Protein AF-A0A6B3MUG1-F1 (afdb_monomer_lite)

Sequence (85 aa):
MNKSKTRGFAPQSEWKKVNWRKLEMTVFKLQKRIYRASQRGNVRVVRKLQKTLMKSWSAKMIAVRRVTQENKGKKTAGIDGQKAL

pLDDT: mean 82.53, std 19.05, range [36.66, 98.69]

Secondary structure (DSSP, 8-state):
----------HHHHHTTS-HHHHHHHHHHHHHHHHHHHHTT-HHHHHHHHHHHHH-HHHHHHHHHIIIII-GGGGS--TT-----

Radius of gyration: 18.34 Å; chains: 1; bounding box: 39×37×50 Å

Foldseek 3Di:
DDDPPPPPPPPVPVLVVDPLVVLVVVLVVLVVQLVVCVVVVNVVVNVVSVVVLVPDPSNVSVVCCCQCPPDPCNQPDDVVRHGDD

Structure (mmCIF, N/CA/C/O backbone):
data_AF-A0A6B3MUG1-F1
#
_entry.id   AF-A0A6B3MUG1-F1
#
loop_
_atom_site.group_PDB
_atom_site.id
_atom_site.type_symbol
_atom_site.label_atom_id
_atom_site.label_alt_id
_atom_site.label_comp_id
_atom_site.label_asym_id
_atom_site.label_entity_id
_atom_site.label_seq_id
_atom_site.pdbx_PDB_ins_code
_atom_site.Cartn_x
_atom_site.Cartn_y
_atom_site.Cartn_z
_atom_site.occupancy
_atom_site.B_iso_or_equiv
_atom_site.auth_seq_id
_atom_site.auth_comp_id
_atom_site.auth_asym_id
_atom_site.auth_atom_id
_atom_site.pdbx_PDB_model_num
ATOM 1 N N . MET A 1 1 ? 18.685 -29.594 -32.720 1.00 36.66 1 MET A N 1
ATOM 2 C CA . MET A 1 1 ? 18.757 -28.756 -31.498 1.00 36.66 1 MET A CA 1
ATOM 3 C C . MET A 1 1 ? 17.715 -27.652 -31.596 1.00 36.66 1 MET A C 1
ATOM 5 O O . MET A 1 1 ? 17.932 -26.660 -32.281 1.00 36.66 1 MET A O 1
ATOM 9 N N . ASN A 1 2 ? 16.557 -27.849 -30.966 1.00 38.06 2 ASN A N 1
ATOM 10 C CA . ASN A 1 2 ? 15.458 -26.887 -31.009 1.00 38.06 2 ASN A CA 1
ATOM 11 C C . ASN A 1 2 ? 15.720 -25.784 -29.981 1.00 38.06 2 ASN A C 1
ATOM 13 O O . ASN A 1 2 ? 15.548 -25.995 -28.783 1.00 38.06 2 ASN A O 1
ATOM 17 N N . LYS A 1 3 ? 16.169 -24.612 -30.444 1.00 40.50 3 LYS A N 1
ATOM 18 C CA . LYS A 1 3 ? 16.276 -23.412 -29.607 1.00 40.50 3 LYS A CA 1
ATOM 19 C C . LYS A 1 3 ? 14.863 -23.009 -29.181 1.00 40.50 3 LYS A C 1
ATOM 21 O O . LYS A 1 3 ? 14.067 -22.543 -29.994 1.00 40.50 3 LYS A O 1
ATOM 26 N N . SER A 1 4 ? 14.539 -23.223 -27.911 1.00 47.53 4 SER A N 1
ATOM 27 C CA . SER A 1 4 ? 13.324 -22.719 -27.277 1.00 47.53 4 SER A CA 1
ATOM 28 C C . SER A 1 4 ? 13.220 -21.209 -27.501 1.00 47.53 4 SER A C 1
ATOM 30 O O . SER A 1 4 ? 14.112 -20.461 -27.104 1.00 47.53 4 SER A O 1
ATOM 32 N N . LYS A 1 5 ? 12.131 -20.757 -28.135 1.00 53.25 5 LYS A N 1
ATOM 33 C CA . LYS A 1 5 ? 11.764 -19.338 -28.223 1.00 53.25 5 LYS A CA 1
ATOM 34 C C . LYS A 1 5 ? 11.396 -18.854 -26.819 1.00 53.25 5 LYS A C 1
ATOM 36 O O . LYS A 1 5 ? 10.219 -18.821 -26.463 1.00 53.25 5 LYS A O 1
ATOM 41 N N . THR A 1 6 ? 12.378 -18.490 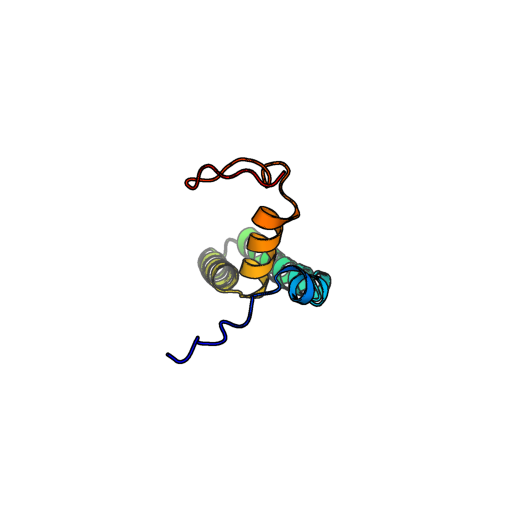-26.000 1.00 54.25 6 THR A N 1
ATOM 42 C CA . THR A 1 6 ? 12.113 -17.631 -24.848 1.00 54.25 6 THR A CA 1
ATOM 43 C C . THR A 1 6 ? 11.550 -16.331 -25.409 1.00 54.25 6 THR A C 1
ATOM 45 O O . THR A 1 6 ? 12.245 -15.570 -26.079 1.00 54.25 6 THR A O 1
ATOM 48 N N . ARG A 1 7 ? 10.241 -16.108 -25.222 1.00 52.84 7 ARG A N 1
ATOM 49 C CA . ARG A 1 7 ? 9.616 -14.813 -25.504 1.00 52.84 7 ARG A CA 1
ATOM 50 C C . ARG A 1 7 ? 10.386 -13.795 -24.677 1.00 52.84 7 ARG A C 1
ATOM 52 O O . ARG A 1 7 ? 10.268 -13.805 -23.454 1.00 52.84 7 ARG A O 1
ATOM 59 N N . GLY A 1 8 ? 11.208 -12.977 -25.331 1.00 44.78 8 GLY A N 1
ATOM 60 C CA . GLY A 1 8 ? 11.878 -11.867 -24.673 1.00 44.78 8 GLY A CA 1
ATOM 61 C C . GLY A 1 8 ? 10.819 -11.066 -23.929 1.00 44.78 8 GLY A C 1
ATOM 62 O O . GLY A 1 8 ? 9.866 -10.577 -24.537 1.00 44.78 8 GLY A O 1
ATOM 63 N N . PHE A 1 9 ? 10.930 -11.007 -22.604 1.00 52.47 9 PHE A N 1
ATOM 64 C CA . PHE A 1 9 ? 10.100 -10.138 -21.790 1.00 52.47 9 PHE A CA 1
ATOM 65 C C . PHE A 1 9 ? 10.485 -8.717 -22.187 1.00 52.47 9 PHE A C 1
ATOM 67 O O . PHE A 1 9 ? 11.509 -8.225 -21.737 1.00 52.47 9 PHE A O 1
ATOM 74 N N . ALA A 1 10 ? 9.735 -8.101 -23.104 1.00 50.84 10 ALA A N 1
ATOM 75 C CA . ALA A 1 10 ? 9.900 -6.703 -23.472 1.00 50.84 10 ALA A CA 1
ATOM 76 C C . ALA A 1 10 ? 9.260 -5.860 -22.355 1.00 50.84 10 ALA A C 1
ATOM 78 O O . ALA A 1 10 ? 8.066 -5.546 -22.438 1.00 50.84 10 ALA A O 1
ATOM 79 N N . PRO A 1 11 ? 10.005 -5.503 -21.289 1.00 54.09 11 PRO A N 1
ATOM 80 C CA . PRO A 1 11 ? 9.416 -5.029 -20.037 1.00 54.09 11 PRO A CA 1
ATOM 81 C C . PRO A 1 11 ? 8.677 -3.712 -20.279 1.00 54.09 11 PRO A C 1
ATOM 83 O O . PRO A 1 11 ? 7.589 -3.469 -19.767 1.00 54.09 11 PRO A O 1
ATOM 86 N N . GLN A 1 12 ? 9.259 -2.873 -21.133 1.00 54.75 12 GLN A N 1
ATOM 87 C CA . GLN A 1 12 ? 8.869 -1.487 -21.341 1.00 54.75 12 GLN A CA 1
ATOM 88 C C . GLN A 1 12 ? 7.471 -1.311 -21.949 1.00 54.75 12 GLN A C 1
ATOM 90 O O . GLN A 1 12 ? 6.853 -0.265 -21.752 1.00 54.75 12 GLN A O 1
ATOM 95 N N . SER A 1 13 ? 6.979 -2.305 -22.697 1.00 62.47 13 SER A N 1
ATOM 96 C CA . SER A 1 13 ? 5.713 -2.194 -23.434 1.00 62.47 13 SER A CA 1
ATOM 97 C C . SER A 1 13 ? 4.487 -2.427 -22.547 1.00 62.47 13 SER A C 1
ATOM 99 O O . SER A 1 13 ? 3.475 -1.750 -22.713 1.00 62.47 13 SER A O 1
ATOM 101 N N . GLU A 1 14 ? 4.593 -3.316 -21.559 1.00 71.06 14 GLU A N 1
ATOM 102 C CA . GLU A 1 14 ? 3.466 -3.693 -20.703 1.00 71.06 14 GLU A CA 1
ATOM 103 C C . GLU A 1 14 ? 3.276 -2.713 -19.536 1.00 71.06 14 GLU A C 1
ATOM 105 O O . GLU A 1 14 ? 2.146 -2.335 -19.231 1.00 71.06 14 GLU A O 1
ATOM 110 N N . TRP A 1 15 ? 4.357 -2.176 -18.947 1.00 81.75 15 TRP A N 1
ATOM 111 C CA . TRP A 1 15 ? 4.258 -1.175 -17.867 1.00 81.75 15 TRP A CA 1
ATOM 112 C C . TRP A 1 15 ? 3.549 0.118 -18.293 1.00 81.75 15 TRP A C 1
ATOM 114 O O . TRP A 1 15 ? 2.871 0.749 -17.481 1.00 81.75 15 TRP A O 1
ATOM 124 N N . LYS A 1 16 ? 3.687 0.519 -19.564 1.00 82.56 16 LYS A N 1
ATOM 125 C CA . LYS A 1 16 ? 3.029 1.717 -20.112 1.00 82.56 16 LYS A CA 1
ATOM 126 C C . LYS A 1 16 ? 1.520 1.534 -20.305 1.00 82.56 16 LYS A C 1
ATOM 128 O O . LYS A 1 16 ? 0.796 2.523 -20.295 1.00 82.56 16 LYS A O 1
ATOM 133 N N . LYS A 1 17 ? 1.043 0.292 -20.451 1.00 88.25 17 LYS A N 1
ATOM 134 C CA . LYS A 1 17 ? -0.383 -0.035 -20.640 1.00 88.25 17 LYS A CA 1
ATOM 135 C C . LYS A 1 17 ? -1.157 -0.121 -19.322 1.00 88.25 17 LYS A C 1
ATOM 137 O O . LYS A 1 17 ? -2.386 -0.097 -19.322 1.00 88.25 17 LYS A O 1
ATOM 142 N N . VAL A 1 18 ? -0.460 -0.229 -18.190 1.00 89.94 18 VAL A N 1
ATOM 143 C CA . VAL A 1 18 ? -1.095 -0.310 -16.871 1.00 89.94 18 VAL A CA 1
ATOM 144 C C . VAL A 1 18 ? -1.786 1.015 -16.542 1.00 89.94 18 VAL A C 1
ATOM 146 O O . VAL A 1 18 ? -1.165 2.075 -16.522 1.00 89.94 18 VAL A O 1
ATOM 149 N N . ASN A 1 19 ? -3.078 0.960 -16.209 1.00 94.31 19 ASN A N 1
ATOM 150 C CA . ASN A 1 19 ? -3.803 2.123 -15.699 1.00 94.31 19 ASN A CA 1
ATOM 151 C C . ASN A 1 19 ? -3.424 2.389 -14.233 1.00 94.31 19 ASN A C 1
ATOM 153 O O . ASN A 1 19 ? -4.094 1.941 -13.298 1.00 94.31 19 ASN A O 1
ATOM 157 N N . TRP A 1 20 ? -2.334 3.128 -14.042 1.00 94.69 20 TRP A N 1
ATOM 158 C CA . TRP A 1 20 ? -1.764 3.442 -12.733 1.00 94.69 20 TRP A CA 1
ATOM 159 C C . TRP A 1 20 ? -2.730 4.175 -11.806 1.00 94.69 20 TRP A C 1
ATOM 161 O O . TRP A 1 20 ? -2.885 3.779 -10.651 1.00 94.69 20 TRP A O 1
ATOM 171 N N . ARG A 1 21 ? -3.471 5.155 -12.335 1.00 95.88 21 ARG A N 1
ATOM 172 C CA . ARG A 1 21 ? -4.456 5.931 -11.570 1.00 95.88 21 ARG A CA 1
ATOM 173 C C . ARG A 1 21 ? -5.514 5.030 -10.932 1.00 95.88 21 ARG A C 1
ATOM 175 O O . ARG A 1 21 ? -5.877 5.221 -9.773 1.00 95.88 21 ARG A O 1
ATOM 182 N N . LYS A 1 22 ? -5.991 4.008 -11.651 1.00 96.75 22 LYS A N 1
ATOM 183 C CA . LYS A 1 22 ? -6.962 3.040 -11.112 1.00 96.75 22 LYS A CA 1
ATOM 184 C C . LYS A 1 22 ? -6.377 2.222 -9.954 1.00 96.75 22 LYS A C 1
ATOM 186 O O . LYS A 1 22 ? -7.073 1.976 -8.962 1.00 96.75 22 LYS A O 1
ATOM 191 N N . LEU A 1 23 ? -5.114 1.808 -10.059 1.00 96.88 23 LEU A N 1
ATOM 192 C CA . LEU A 1 23 ? -4.429 1.067 -8.994 1.00 96.88 23 LEU A CA 1
ATOM 193 C C . LEU A 1 23 ? -4.220 1.944 -7.757 1.00 96.88 23 LEU A C 1
ATOM 195 O O . LEU A 1 23 ? -4.579 1.531 -6.654 1.00 96.88 23 LEU A O 1
ATOM 199 N N . GLU A 1 24 ? -3.737 3.170 -7.948 1.00 96.62 24 GLU A N 1
ATOM 200 C CA . GLU A 1 24 ? -3.539 4.161 -6.884 1.00 96.62 24 GLU A CA 1
ATOM 201 C C . GLU A 1 24 ? -4.849 4.469 -6.156 1.00 96.62 24 GLU A C 1
ATOM 203 O O . GLU A 1 24 ? -4.903 4.396 -4.930 1.00 96.62 24 GLU A O 1
ATOM 208 N N . MET A 1 25 ? -5.946 4.704 -6.885 1.00 98.19 25 MET A N 1
ATOM 209 C CA . MET A 1 25 ? -7.265 4.931 -6.281 1.00 98.19 25 MET A CA 1
ATOM 210 C C . MET A 1 25 ? -7.736 3.743 -5.433 1.00 98.19 25 MET A C 1
ATOM 212 O O . MET A 1 25 ? -8.350 3.932 -4.380 1.00 98.19 25 MET A O 1
ATOM 216 N N . THR A 1 26 ? -7.462 2.515 -5.878 1.00 97.44 26 THR A N 1
ATOM 217 C CA . THR A 1 26 ? -7.826 1.296 -5.142 1.00 97.44 26 THR A CA 1
ATOM 218 C C . THR A 1 26 ? -7.047 1.201 -3.831 1.00 97.44 26 THR A C 1
ATOM 220 O O . THR A 1 26 ? -7.638 0.976 -2.770 1.00 97.44 26 THR A O 1
ATOM 223 N N . VAL A 1 27 ? -5.733 1.435 -3.887 1.00 98.12 27 VAL A N 1
ATOM 224 C CA . VAL A 1 27 ? -4.847 1.449 -2.715 1.00 98.12 27 VAL A CA 1
ATOM 225 C C . VAL A 1 27 ? -5.248 2.563 -1.746 1.00 98.12 27 VAL A C 1
ATOM 227 O O . VAL A 1 27 ? -5.440 2.299 -0.558 1.00 98.12 27 VAL A O 1
ATOM 230 N N . PHE A 1 28 ? -5.484 3.773 -2.253 1.00 98.19 28 PHE A N 1
ATOM 231 C CA . PHE A 1 28 ? -5.869 4.938 -1.459 1.00 98.19 28 PHE A CA 1
ATOM 232 C C . PHE A 1 28 ? -7.182 4.719 -0.698 1.00 98.19 28 PHE A C 1
ATOM 234 O O . PHE A 1 28 ? -7.274 4.994 0.500 1.00 98.19 28 PHE A O 1
ATOM 241 N N . LYS A 1 29 ? -8.205 4.153 -1.354 1.00 98.44 29 LYS A N 1
ATOM 242 C CA . LYS A 1 29 ? -9.474 3.809 -0.689 1.00 98.44 29 LYS A CA 1
ATOM 243 C C . LYS A 1 29 ? -9.259 2.822 0.459 1.00 98.44 29 LYS A C 1
ATOM 245 O O . LYS A 1 29 ? -9.873 2.974 1.517 1.00 98.44 29 LYS A O 1
ATOM 250 N N . LEU A 1 30 ? -8.393 1.824 0.278 1.00 97.94 30 LEU A N 1
ATOM 251 C CA . LEU A 1 30 ? -8.099 0.839 1.317 1.00 97.94 30 LEU A CA 1
ATOM 252 C C . LEU A 1 30 ? -7.319 1.456 2.488 1.00 97.94 30 LEU A C 1
ATOM 254 O O . LEU A 1 30 ? -7.687 1.232 3.640 1.00 97.94 30 LEU A O 1
ATOM 258 N N . GLN A 1 31 ? -6.326 2.301 2.208 1.00 98.44 31 GLN A N 1
ATOM 259 C CA . GLN A 1 31 ? -5.602 3.073 3.223 1.00 98.44 31 GLN A CA 1
ATOM 260 C C . GLN A 1 31 ? -6.541 3.992 4.017 1.00 98.44 31 GLN A C 1
ATOM 262 O O . GLN A 1 31 ? -6.498 4.004 5.245 1.00 98.44 31 GLN A O 1
ATOM 267 N N . LYS A 1 32 ? -7.480 4.681 3.353 1.00 98.56 32 LYS A N 1
ATOM 268 C CA . LYS A 1 32 ? -8.484 5.524 4.025 1.00 98.56 32 LYS A CA 1
ATOM 269 C C . LYS A 1 32 ? -9.398 4.716 4.950 1.00 98.56 32 LYS A C 1
ATOM 271 O O . LYS A 1 32 ? -9.779 5.196 6.017 1.00 98.56 32 LYS A O 1
ATOM 276 N N . ARG A 1 33 ? -9.745 3.477 4.578 1.00 98.50 33 ARG A N 1
ATOM 277 C CA . ARG A 1 33 ? -10.498 2.558 5.452 1.00 98.50 33 ARG A CA 1
ATOM 278 C C . ARG A 1 33 ? -9.681 2.140 6.674 1.00 98.50 33 ARG A C 1
ATOM 280 O O . ARG A 1 33 ? -10.245 2.106 7.762 1.00 98.50 33 ARG A O 1
ATOM 287 N N . ILE A 1 34 ? -8.385 1.864 6.504 1.00 98.62 34 ILE A N 1
ATOM 288 C CA . ILE A 1 34 ? -7.467 1.577 7.618 1.00 98.62 34 ILE A CA 1
ATOM 289 C C . ILE A 1 34 ? -7.422 2.773 8.572 1.00 98.62 34 ILE A C 1
ATOM 291 O O . ILE A 1 34 ? -7.656 2.598 9.763 1.00 98.62 34 ILE A O 1
ATOM 295 N N . TYR A 1 35 ? -7.216 3.983 8.044 1.00 98.50 35 TYR A N 1
ATOM 296 C CA . TYR A 1 35 ? -7.187 5.211 8.838 1.00 98.50 35 TYR A CA 1
ATOM 297 C C . TYR A 1 35 ? -8.482 5.407 9.638 1.00 98.50 35 TYR A C 1
ATOM 299 O O . TYR A 1 35 ? -8.441 5.550 10.856 1.00 98.50 35 TYR A O 1
ATOM 307 N N . ARG A 1 36 ? -9.650 5.304 8.990 1.00 98.62 36 ARG A N 1
ATOM 308 C CA . ARG A 1 36 ? -10.953 5.416 9.671 1.00 98.62 36 ARG A CA 1
ATOM 309 C C . ARG A 1 36 ? -11.166 4.340 10.739 1.00 98.62 36 ARG A C 1
ATOM 311 O O . ARG A 1 36 ? -11.734 4.636 11.784 1.00 98.62 36 ARG A O 1
ATOM 318 N N . ALA A 1 37 ? -10.738 3.101 10.491 1.00 98.31 37 ALA A N 1
ATOM 319 C CA . ALA A 1 37 ? -10.825 2.028 11.482 1.00 98.31 37 ALA A CA 1
ATOM 320 C C . ALA A 1 37 ? -9.896 2.281 12.680 1.00 98.31 37 ALA A C 1
ATOM 322 O O . ALA A 1 37 ? -10.292 2.027 13.815 1.00 98.31 37 A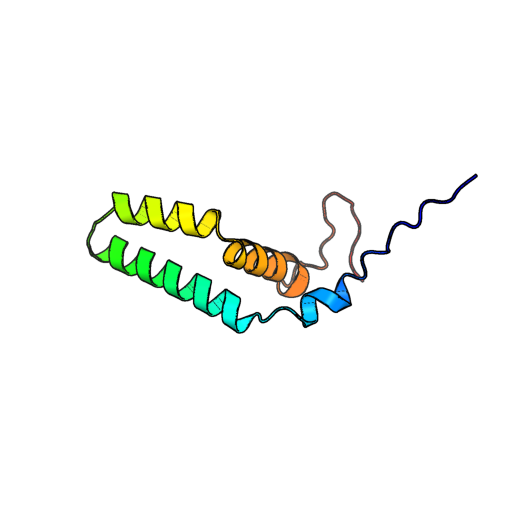LA A O 1
ATOM 323 N N . SER A 1 38 ? -8.703 2.827 12.425 1.00 98.50 38 SER A N 1
ATOM 324 C CA . SER A 1 38 ? -7.737 3.211 13.457 1.00 98.50 38 SER A CA 1
ATOM 325 C C . SER A 1 38 ? -8.274 4.329 14.343 1.00 98.50 38 SER A C 1
ATOM 327 O O . SER A 1 38 ? -8.186 4.224 15.558 1.00 98.50 38 SER A O 1
ATOM 329 N N . GLN A 1 39 ? -8.883 5.361 13.749 1.00 98.44 39 GLN A N 1
ATOM 330 C CA . GLN A 1 39 ? -9.491 6.478 14.486 1.00 98.44 39 GLN A CA 1
ATOM 331 C C . GLN A 1 39 ? -10.617 6.024 15.430 1.00 98.44 39 GLN A C 1
ATOM 333 O O . GLN A 1 39 ? -10.831 6.627 16.470 1.00 98.44 39 GLN A O 1
ATOM 338 N N . ARG A 1 40 ? -11.319 4.933 15.095 1.00 97.94 40 ARG A N 1
ATOM 339 C CA . ARG A 1 40 ? -12.376 4.329 15.928 1.00 97.94 40 ARG A CA 1
ATOM 340 C C . ARG A 1 40 ? -11.852 3.315 16.957 1.00 97.94 40 ARG A C 1
ATOM 342 O O . ARG A 1 40 ? -12.655 2.626 17.573 1.00 97.94 40 ARG A O 1
ATOM 349 N N . GLY A 1 41 ? -10.536 3.118 17.063 1.00 97.69 41 GLY A N 1
ATOM 350 C CA . GLY A 1 41 ? -9.938 2.118 17.957 1.00 97.69 41 GLY A CA 1
ATOM 351 C C . GLY A 1 41 ? -10.186 0.657 17.552 1.00 97.69 41 GLY A C 1
ATOM 352 O O . GLY A 1 41 ? -9.891 -0.259 18.316 1.00 97.69 41 GLY A O 1
ATOM 353 N N . ASN A 1 42 ? -10.703 0.384 16.347 1.00 97.94 42 ASN A N 1
ATOM 354 C CA . ASN A 1 42 ? -11.034 -0.980 15.930 1.00 97.94 42 ASN A CA 1
ATOM 355 C C . ASN A 1 42 ? -9.802 -1.726 15.387 1.00 97.94 42 ASN A C 1
ATOM 357 O O . ASN A 1 42 ? -9.642 -1.939 14.179 1.00 97.94 42 ASN A O 1
ATOM 361 N N . VAL A 1 43 ? -8.930 -2.152 16.303 1.00 98.12 43 VAL A N 1
ATOM 362 C CA . VAL A 1 43 ? -7.648 -2.810 15.995 1.00 98.12 43 VAL A CA 1
ATOM 363 C C . VAL A 1 43 ? -7.834 -4.096 15.181 1.00 98.12 43 VAL A C 1
ATOM 365 O O . VAL A 1 43 ? -7.055 -4.375 14.265 1.00 98.12 43 VAL A O 1
ATOM 368 N N . ARG A 1 44 ? -8.894 -4.875 15.447 1.00 98.38 44 ARG A N 1
ATOM 369 C CA . ARG A 1 44 ? -9.188 -6.110 14.696 1.00 98.38 44 ARG A CA 1
ATOM 370 C C . ARG A 1 44 ? -9.448 -5.808 13.217 1.00 98.38 44 ARG A C 1
ATOM 372 O O . ARG A 1 44 ? -8.904 -6.488 12.343 1.00 98.38 44 ARG A O 1
ATOM 379 N N . VAL A 1 45 ? -10.240 -4.775 12.925 1.00 98.19 45 VAL A N 1
ATOM 380 C CA . VAL A 1 45 ? -10.524 -4.348 11.546 1.00 98.19 45 VAL A CA 1
ATOM 381 C C . VAL A 1 45 ? -9.281 -3.764 10.881 1.00 98.19 45 VAL A C 1
ATOM 383 O O . VAL A 1 45 ? -9.019 -4.094 9.724 1.00 98.19 45 VAL A O 1
ATOM 386 N N . VAL A 1 46 ? -8.477 -2.974 11.601 1.00 98.69 46 VAL A N 1
ATOM 387 C CA . VAL A 1 46 ? -7.192 -2.458 11.094 1.00 98.69 46 VAL A CA 1
ATOM 388 C C . VAL A 1 46 ? -6.303 -3.603 10.608 1.00 98.69 46 VAL A C 1
ATOM 390 O O . VAL A 1 46 ? -5.913 -3.608 9.440 1.00 98.69 46 VAL A O 1
ATOM 393 N N . ARG A 1 47 ? -6.066 -4.626 11.442 1.00 98.56 47 ARG A N 1
ATOM 394 C CA . ARG A 1 47 ? -5.230 -5.786 11.079 1.00 98.56 47 ARG A CA 1
ATOM 395 C C . ARG A 1 47 ? -5.779 -6.540 9.864 1.00 98.56 47 ARG A C 1
ATOM 397 O O . ARG A 1 47 ? -5.022 -6.910 8.965 1.00 98.56 47 ARG A O 1
ATOM 404 N N . LYS A 1 48 ? -7.102 -6.731 9.785 1.00 98.56 48 LYS A N 1
ATOM 405 C CA . LYS A 1 48 ? -7.752 -7.375 8.626 1.00 98.56 48 LYS A CA 1
ATOM 406 C C . LYS A 1 48 ? -7.548 -6.569 7.337 1.00 98.56 48 LYS A C 1
ATOM 408 O O . LYS A 1 48 ? -7.230 -7.141 6.291 1.00 98.56 48 LYS A O 1
ATOM 413 N N . LEU A 1 49 ? -7.705 -5.247 7.398 1.00 98.50 49 LEU A N 1
ATOM 414 C CA . LEU A 1 49 ? -7.526 -4.363 6.245 1.00 98.50 49 LEU A CA 1
ATOM 415 C C . LEU A 1 49 ? -6.054 -4.246 5.828 1.00 98.50 49 LEU A C 1
ATOM 417 O O . LEU A 1 49 ? -5.774 -4.283 4.634 1.00 98.50 49 LEU A O 1
ATOM 421 N N . GLN A 1 50 ? -5.112 -4.202 6.773 1.00 98.31 50 GLN A N 1
ATOM 422 C CA . GLN A 1 50 ? -3.674 -4.269 6.483 1.00 98.31 50 GLN A CA 1
ATOM 423 C C . GLN A 1 50 ? -3.308 -5.581 5.780 1.00 98.31 50 GLN A C 1
ATOM 425 O O . GLN A 1 50 ? -2.644 -5.559 4.746 1.00 98.31 50 GLN A O 1
ATOM 430 N N . LYS A 1 51 ? -3.814 -6.727 6.259 1.00 98.50 51 LYS A N 1
ATOM 431 C CA . LYS A 1 51 ? -3.618 -8.024 5.586 1.00 98.50 51 LYS A CA 1
ATOM 432 C C . LYS A 1 51 ? -4.192 -8.026 4.168 1.00 98.50 51 LYS A C 1
ATOM 434 O O . LYS A 1 51 ? -3.585 -8.590 3.262 1.00 98.50 51 LYS A O 1
ATOM 439 N N . THR A 1 52 ? -5.328 -7.361 3.962 1.00 98.38 52 THR A N 1
ATOM 440 C CA . THR A 1 52 ? -5.921 -7.173 2.628 1.00 98.38 52 THR A CA 1
ATOM 441 C C . THR A 1 52 ? -5.022 -6.312 1.738 1.00 98.38 52 THR A C 1
ATOM 443 O O . THR A 1 52 ? -4.784 -6.670 0.588 1.00 98.38 52 THR A O 1
ATOM 446 N N . LEU A 1 53 ? -4.471 -5.216 2.271 1.00 98.19 53 LEU A N 1
ATOM 447 C CA . LEU A 1 53 ? -3.565 -4.324 1.547 1.00 98.19 53 LEU A CA 1
ATOM 448 C C . LEU A 1 53 ? -2.296 -5.061 1.106 1.00 98.19 53 LEU A C 1
ATOM 450 O O . LEU A 1 53 ? -1.950 -5.002 -0.068 1.00 98.19 53 LEU A O 1
ATOM 454 N N . MET A 1 54 ? -1.666 -5.825 2.003 1.00 97.31 54 MET A N 1
ATOM 455 C CA . MET A 1 54 ? -0.461 -6.610 1.694 1.00 97.31 54 MET A CA 1
ATOM 456 C C . MET A 1 54 ? -0.705 -7.697 0.634 1.00 97.31 54 MET A C 1
ATOM 458 O O . MET A 1 54 ? 0.185 -8.029 -0.147 1.00 97.31 54 MET A O 1
ATOM 462 N N . LYS A 1 55 ? -1.920 -8.259 0.581 1.00 97.31 55 LYS A N 1
ATOM 463 C CA . LYS A 1 55 ? -2.301 -9.262 -0.427 1.00 97.31 55 LYS A CA 1
ATOM 464 C C . LYS A 1 55 ? -2.752 -8.655 -1.760 1.00 97.31 55 LYS A C 1
ATOM 466 O O . LYS A 1 55 ? -2.806 -9.381 -2.748 1.00 97.31 55 LYS A O 1
ATOM 471 N N . SER A 1 56 ? -3.058 -7.359 -1.805 1.00 97.25 56 SER A N 1
ATOM 472 C CA . SER A 1 56 ? -3.598 -6.693 -2.992 1.00 97.25 56 SER A CA 1
ATOM 473 C C . SER A 1 56 ? -2.589 -6.656 -4.138 1.00 97.25 56 SER A C 1
ATOM 475 O O . SER A 1 56 ? -1.477 -6.146 -3.994 1.00 97.25 56 SER A O 1
ATOM 477 N N . TRP A 1 57 ? -3.009 -7.131 -5.312 1.00 96.69 57 TRP A N 1
ATOM 478 C CA . TRP A 1 57 ? -2.221 -7.023 -6.539 1.00 96.69 57 TRP A CA 1
ATOM 479 C C . TRP A 1 57 ? -1.934 -5.561 -6.906 1.00 96.69 57 TRP A C 1
ATOM 481 O O . TRP A 1 57 ? -0.799 -5.222 -7.228 1.00 96.69 57 TRP A O 1
ATOM 491 N N . SER A 1 58 ? -2.921 -4.667 -6.761 1.00 96.44 58 SER A N 1
ATOM 492 C CA . SER A 1 58 ? -2.738 -3.233 -7.020 1.00 96.44 58 SER A CA 1
ATOM 493 C C . SER A 1 58 ? -1.672 -2.617 -6.113 1.00 96.44 58 SER A C 1
ATOM 495 O O . SER A 1 58 ? -0.858 -1.829 -6.582 1.00 96.44 58 SER A O 1
ATOM 497 N N . ALA A 1 59 ? -1.637 -3.001 -4.832 1.00 97.06 59 ALA A N 1
ATOM 498 C CA . ALA A 1 59 ? -0.625 -2.509 -3.896 1.00 97.06 59 ALA A CA 1
ATOM 499 C C . ALA A 1 59 ? 0.778 -3.013 -4.261 1.00 97.06 59 ALA A C 1
ATOM 501 O O . ALA A 1 59 ? 1.728 -2.233 -4.261 1.00 97.06 59 ALA A O 1
ATOM 502 N N . LYS A 1 60 ? 0.898 -4.292 -4.640 1.00 96.69 60 LYS A N 1
ATOM 503 C CA . LYS A 1 60 ? 2.162 -4.875 -5.110 1.00 96.69 60 LYS A CA 1
ATOM 504 C C . LYS A 1 60 ? 2.666 -4.192 -6.383 1.00 96.69 60 LYS A C 1
ATOM 506 O O . LYS A 1 60 ? 3.835 -3.834 -6.443 1.00 96.69 60 LYS A O 1
ATOM 511 N N . MET A 1 61 ? 1.794 -3.943 -7.361 1.00 95.50 61 MET A N 1
ATOM 512 C CA . MET A 1 61 ? 2.155 -3.246 -8.603 1.00 95.50 61 MET A CA 1
ATOM 513 C C . MET A 1 61 ? 2.691 -1.836 -8.350 1.00 95.50 61 MET A C 1
ATOM 515 O O . MET A 1 61 ? 3.721 -1.464 -8.909 1.00 95.50 61 MET A O 1
ATOM 519 N N . ILE A 1 62 ? 2.028 -1.065 -7.482 1.00 95.31 62 ILE A N 1
ATOM 520 C CA . ILE A 1 62 ? 2.493 0.278 -7.109 1.00 95.31 62 ILE A CA 1
ATOM 521 C C . ILE A 1 62 ? 3.831 0.213 -6.367 1.00 95.31 62 ILE A C 1
ATOM 523 O O . ILE A 1 62 ? 4.726 0.999 -6.668 1.00 95.31 62 ILE A O 1
ATOM 527 N N . ALA A 1 63 ? 4.016 -0.752 -5.462 1.00 93.62 63 ALA A N 1
ATOM 528 C CA . ALA A 1 63 ? 5.286 -0.933 -4.761 1.00 93.62 63 ALA A CA 1
ATOM 529 C C . ALA A 1 63 ? 6.439 -1.268 -5.725 1.00 93.62 63 ALA A C 1
ATOM 531 O O . ALA A 1 63 ? 7.506 -0.661 -5.637 1.00 93.62 63 ALA A O 1
ATOM 532 N N . VAL A 1 64 ? 6.218 -2.171 -6.688 1.00 91.19 64 VAL A N 1
ATOM 533 C CA . VAL A 1 64 ? 7.231 -2.510 -7.701 1.00 91.19 64 VAL A CA 1
ATOM 534 C C . VAL A 1 64 ? 7.544 -1.305 -8.580 1.00 91.19 64 VAL A C 1
ATOM 536 O O . VAL A 1 64 ? 8.720 -1.000 -8.772 1.00 91.19 64 VAL A O 1
ATOM 539 N N . ARG A 1 65 ? 6.534 -0.569 -9.065 1.00 90.31 65 ARG A N 1
ATOM 540 C CA . ARG A 1 65 ? 6.749 0.665 -9.840 1.00 90.31 65 ARG A CA 1
ATOM 541 C C . ARG A 1 65 ? 7.577 1.679 -9.055 1.00 90.31 65 ARG A C 1
ATOM 543 O O . ARG A 1 65 ? 8.511 2.261 -9.601 1.00 90.31 65 ARG A O 1
ATOM 550 N N . ARG A 1 66 ? 7.273 1.852 -7.765 1.00 88.56 66 ARG A N 1
ATOM 551 C CA . ARG A 1 66 ? 7.995 2.783 -6.899 1.00 88.56 66 ARG A CA 1
ATOM 552 C C . ARG A 1 66 ? 9.483 2.446 -6.851 1.00 88.56 66 ARG A C 1
ATOM 554 O O . ARG A 1 66 ? 10.310 3.313 -7.112 1.00 88.56 66 ARG A O 1
ATOM 561 N N . VAL A 1 67 ? 9.815 1.182 -6.592 1.00 84.44 67 VAL A N 1
ATOM 562 C CA . VAL A 1 67 ? 11.207 0.715 -6.500 1.00 84.44 67 VAL A CA 1
ATOM 563 C C . VAL A 1 67 ? 11.924 0.761 -7.849 1.00 84.44 67 VAL A C 1
ATOM 565 O O . VAL A 1 67 ? 13.054 1.231 -7.920 1.00 84.44 67 VAL A O 1
ATOM 568 N N . THR A 1 68 ? 11.267 0.309 -8.917 1.00 80.81 68 THR A N 1
ATOM 569 C CA . THR A 1 68 ? 11.907 0.101 -10.227 1.00 80.81 68 THR A CA 1
ATOM 570 C C . THR A 1 68 ? 11.948 1.351 -11.106 1.00 80.81 68 THR A C 1
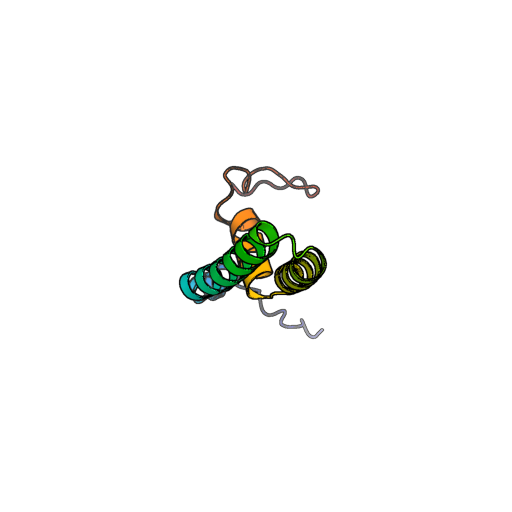ATOM 572 O O . THR A 1 68 ? 12.881 1.517 -11.887 1.00 80.81 68 THR A O 1
ATOM 575 N N . GLN A 1 69 ? 10.961 2.246 -11.008 1.00 81.44 69 GLN A N 1
ATOM 576 C CA . GLN A 1 69 ? 10.795 3.364 -11.946 1.00 81.44 69 GLN A CA 1
ATOM 577 C C . GLN A 1 69 ? 10.894 4.740 -11.286 1.00 81.44 69 GLN A C 1
ATOM 579 O O . GLN A 1 69 ? 11.419 5.662 -11.910 1.00 81.44 69 GLN A O 1
ATOM 584 N N . GLU A 1 70 ? 10.417 4.907 -10.054 1.00 82.88 70 GLU A N 1
ATOM 585 C CA . GLU A 1 70 ? 10.285 6.236 -9.433 1.00 82.88 70 GLU A CA 1
ATOM 586 C C . GLU A 1 70 ? 11.407 6.568 -8.443 1.00 82.88 70 GLU A C 1
ATOM 588 O O . GLU A 1 70 ? 11.798 7.728 -8.321 1.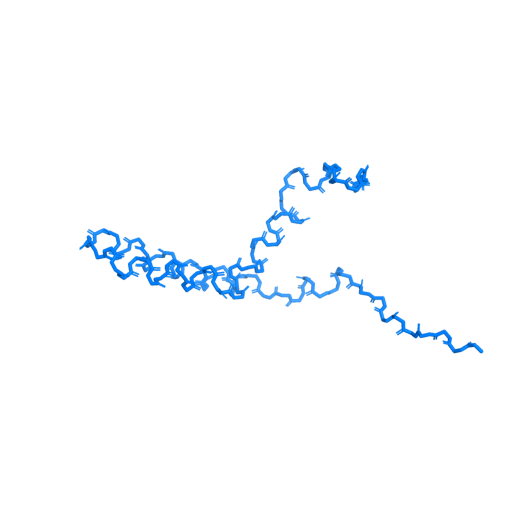00 82.88 70 GLU A O 1
ATOM 593 N N . ASN A 1 71 ? 11.936 5.573 -7.728 1.00 82.50 71 ASN A N 1
ATOM 594 C CA . ASN A 1 71 ? 12.964 5.796 -6.719 1.00 82.50 71 ASN A CA 1
ATOM 595 C C . ASN A 1 71 ? 14.251 6.348 -7.352 1.00 82.50 71 ASN A C 1
ATOM 597 O O . ASN A 1 71 ? 14.778 5.792 -8.314 1.00 82.50 71 ASN A O 1
ATOM 601 N N . LYS A 1 72 ? 14.805 7.419 -6.766 1.00 70.31 72 LYS A N 1
ATOM 602 C CA . LYS A 1 72 ? 16.051 8.061 -7.231 1.00 70.31 72 LYS A CA 1
ATOM 603 C C . LYS A 1 72 ? 17.250 7.097 -7.229 1.00 70.31 72 LYS A C 1
ATOM 605 O O . LYS A 1 72 ? 18.099 7.182 -8.106 1.00 70.31 72 LYS A O 1
ATOM 610 N N . GLY A 1 73 ? 17.269 6.140 -6.296 1.00 68.50 73 GLY A N 1
ATOM 611 C CA . GLY A 1 73 ? 18.277 5.077 -6.188 1.00 68.50 73 GLY A CA 1
ATOM 612 C C . GLY A 1 73 ? 18.061 3.865 -7.103 1.00 68.50 73 GLY A C 1
ATOM 613 O O . GLY A 1 73 ? 18.767 2.880 -6.954 1.00 68.50 73 GLY A O 1
ATOM 614 N N . LYS A 1 74 ? 17.119 3.896 -8.059 1.00 65.81 74 LYS A N 1
ATOM 615 C CA . LYS A 1 74 ? 16.912 2.792 -9.024 1.00 65.81 74 LYS A CA 1
ATOM 616 C C . LYS A 1 74 ? 18.127 2.503 -9.921 1.00 65.81 74 LYS A C 1
ATOM 618 O O . LYS A 1 74 ? 18.158 1.485 -10.598 1.00 65.81 74 LYS A O 1
ATOM 623 N N . LYS A 1 75 ? 19.091 3.430 -9.962 1.00 65.62 75 LYS A N 1
ATOM 624 C CA . LYS A 1 75 ? 20.377 3.290 -10.661 1.00 65.62 75 LYS A CA 1
ATOM 625 C C . LYS A 1 75 ? 21.501 2.765 -9.757 1.00 65.62 75 LYS A C 1
ATOM 627 O O . LYS A 1 75 ? 22.617 2.557 -10.228 1.00 65.62 75 LYS A O 1
ATOM 632 N N . THR A 1 76 ? 21.238 2.590 -8.462 1.00 63.62 76 THR A N 1
ATOM 633 C CA . THR A 1 76 ? 22.197 2.009 -7.523 1.00 63.62 76 THR A CA 1
ATOM 634 C C . THR A 1 76 ? 22.285 0.513 -7.789 1.00 63.62 76 THR A C 1
ATOM 636 O O . THR A 1 76 ? 21.254 -0.146 -7.90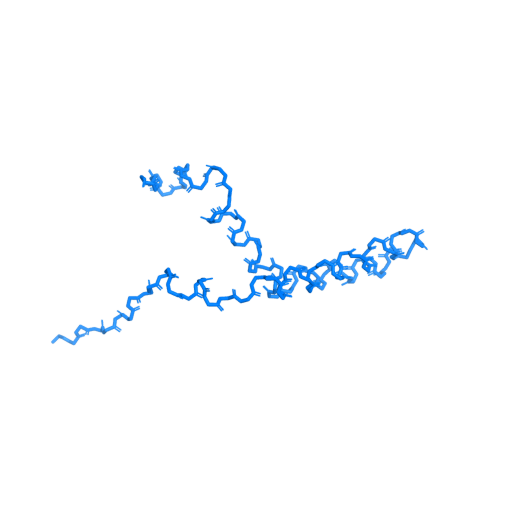9 1.00 63.62 76 THR A O 1
ATOM 639 N N . ALA A 1 77 ? 23.509 -0.003 -7.908 1.00 62.22 77 ALA A N 1
ATOM 640 C CA . ALA A 1 77 ? 23.738 -1.423 -8.140 1.00 62.22 77 ALA A CA 1
ATOM 641 C C . ALA A 1 77 ? 23.096 -2.264 -7.032 1.00 62.22 77 ALA A C 1
ATOM 643 O O . ALA A 1 77 ? 23.206 -1.924 -5.850 1.00 62.22 77 ALA A O 1
ATOM 644 N N . GLY A 1 78 ? 22.418 -3.339 -7.430 1.00 67.50 78 GLY A N 1
ATOM 645 C CA . GLY A 1 78 ? 21.897 -4.337 -6.509 1.00 67.50 78 GLY A CA 1
ATOM 646 C C . GLY A 1 78 ? 22.987 -5.302 -6.042 1.00 67.50 78 GLY A C 1
ATOM 647 O O . GLY A 1 78 ? 24.182 -5.068 -6.219 1.00 67.50 78 GLY A O 1
ATOM 648 N N . ILE A 1 79 ? 22.560 -6.430 -5.468 1.00 61.84 79 ILE A N 1
ATOM 649 C CA . ILE A 1 79 ? 23.446 -7.545 -5.076 1.00 61.84 79 ILE A CA 1
ATOM 650 C C . ILE A 1 79 ? 24.193 -8.122 -6.295 1.00 61.84 79 ILE A C 1
ATOM 652 O O . ILE A 1 79 ? 25.286 -8.658 -6.157 1.00 61.84 79 ILE A O 1
ATOM 656 N N . ASP A 1 80 ? 23.624 -7.968 -7.491 1.00 62.91 80 ASP A N 1
ATOM 657 C CA . ASP A 1 80 ? 24.206 -8.348 -8.779 1.00 62.91 80 ASP A CA 1
ATOM 658 C C . ASP A 1 80 ? 25.305 -7.391 -9.280 1.00 62.91 80 ASP A C 1
ATOM 660 O O . ASP A 1 80 ? 25.936 -7.669 -10.299 1.00 62.91 80 ASP A O 1
ATOM 664 N N . GLY A 1 81 ? 25.556 -6.271 -8.590 1.00 64.12 81 GLY A N 1
ATOM 665 C CA . GLY A 1 81 ? 26.647 -5.339 -8.896 1.00 64.12 81 GLY A CA 1
ATOM 666 C C . GLY A 1 81 ? 26.451 -4.498 -10.166 1.00 64.12 81 GLY A C 1
ATOM 667 O O . GLY A 1 81 ? 27.304 -3.669 -10.485 1.00 64.12 81 GLY A O 1
ATOM 668 N N . GLN A 1 82 ? 25.335 -4.656 -10.883 1.00 59.69 82 GLN A N 1
ATOM 669 C CA . GLN A 1 82 ? 25.086 -3.971 -12.153 1.00 59.69 82 GLN A CA 1
ATOM 670 C C . GLN A 1 82 ? 24.310 -2.664 -11.946 1.00 59.69 82 GLN A C 1
ATOM 672 O O . GLN A 1 82 ? 23.276 -2.632 -11.281 1.00 59.69 82 GLN A O 1
ATOM 677 N N . LYS A 1 83 ? 24.800 -1.564 -12.532 1.00 57.19 83 LYS A N 1
ATOM 678 C CA . LYS A 1 83 ? 24.111 -0.261 -12.542 1.00 57.19 83 LYS A CA 1
ATOM 679 C C . LYS A 1 83 ? 23.335 -0.086 -13.844 1.00 57.19 83 LYS A C 1
ATOM 681 O O . LYS A 1 83 ? 23.872 -0.324 -14.921 1.00 57.19 83 LYS A O 1
ATOM 686 N N . ALA A 1 84 ? 22.105 0.413 -13.750 1.00 60.78 84 ALA A N 1
ATOM 687 C CA . ALA A 1 84 ? 21.391 0.934 -14.912 1.00 60.78 84 ALA A CA 1
ATOM 688 C C . ALA A 1 84 ? 21.979 2.309 -15.283 1.00 60.78 84 ALA A C 1
ATOM 690 O O . ALA A 1 84 ? 21.701 3.297 -14.594 1.00 60.78 84 ALA A O 1
ATOM 691 N N . LEU A 1 85 ? 22.830 2.339 -16.317 1.00 57.62 85 LEU A N 1
A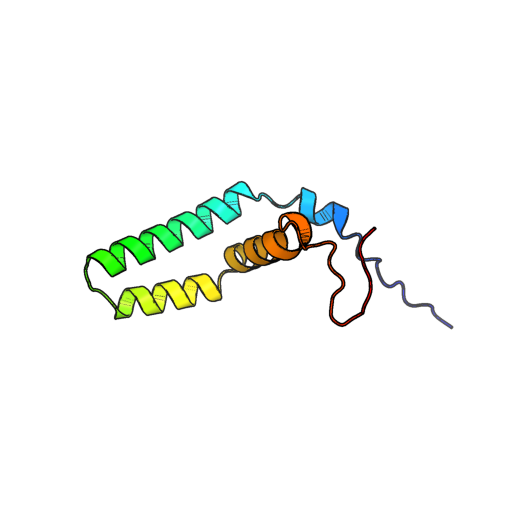TOM 692 C CA . LEU A 1 85 ? 23.440 3.554 -16.882 1.00 57.62 85 LEU A CA 1
ATOM 693 C C . LEU A 1 85 ? 22.355 4.540 -17.357 1.00 57.62 85 LEU A C 1
ATOM 695 O O . LEU A 1 85 ? 21.469 4.129 -18.135 1.00 57.62 85 LEU A O 1
#